Protein AF-A0A0C2C2L3-F1 (afdb_monomer_lite)

Secondary structure (DSSP, 8-state):
--HHHHHHHTTPPPHHHHHHHHHHHHHHHHHHHHHHHHHHHHHHHHSS--HHHHHHHHHHHHHHHSS-GGGS------SEEEETTEEEE-HHHHHHHHHHHHHHHHHHHHHHHHHHHHHHHHHHHHHHHHHHHHHHHHHHHHHH-

pLDDT: mean 80.34, std 12.62, range [41.28, 93.62]

Radius of gyration: 28.89 Å; chains: 1; bounding box: 69×26×78 Å

InterPro domains:
  IPR019428 7TM GPCR, serpentine receptor class r (Str) [PF10326] (22-145)

Foldseek 3Di:
DDPVVVVVVVPDDPVVVVVCVVVVVVVVVVVVVVLVVVLVVLQCVLFWDDPQVQVVCQVVCCVPPVDRCVVDGDGHQDQWDQDPNDIDGSPSSVVSVVSNVVSVVVVVVVVVVVVVVVVVVVVVVVVVVVVVVVVVVVVVVVVVD

Sequence (145 aa):
MDLLDLLYSSSRPSLLDRIRCVWCLPLLIVLYLLVALHYGLTCLYNFGPSEGKDTLFDAEILHDYGVSIRNLPYIAALARNNVSSNLVLQIPDVVGLFNVVAVINVTFVVIIFCGIKTFTAINRMQMRQRMKHIHKQLLNALLLQ

Structure (mmCIF, N/CA/C/O backbone):
data_AF-A0A0C2C2L3-F1
#
_entry.id   AF-A0A0C2C2L3-F1
#
loop_
_atom_site.group_PDB
_atom_site.id
_atom_site.type_symbol
_atom_site.label_atom_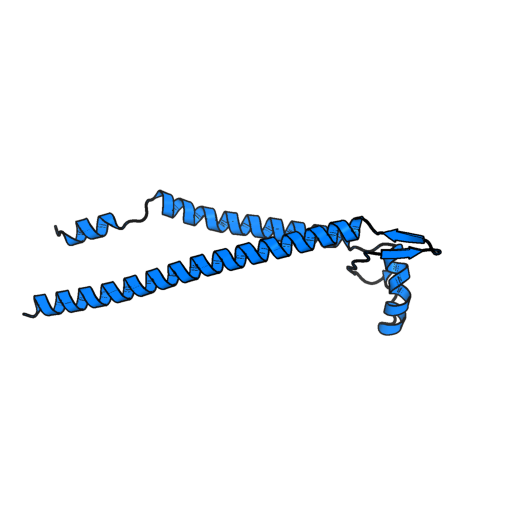id
_atom_site.label_alt_id
_atom_site.label_comp_id
_atom_site.label_asym_id
_atom_site.label_entity_id
_atom_site.label_seq_id
_atom_site.pdbx_PDB_ins_code
_atom_site.Cartn_x
_atom_site.Cartn_y
_atom_site.Cartn_z
_atom_site.occupancy
_atom_site.B_iso_or_equiv
_atom_site.auth_seq_id
_atom_site.auth_comp_id
_atom_site.auth_asym_id
_atom_site.auth_atom_id
_atom_site.pdbx_PDB_model_num
ATOM 1 N N . MET A 1 1 ? -27.754 9.436 49.705 1.00 47.62 1 MET A N 1
ATOM 2 C CA . MET A 1 1 ? -26.413 9.602 49.091 1.00 47.62 1 MET A CA 1
ATOM 3 C C . MET A 1 1 ? -25.876 8.200 48.983 1.00 47.62 1 MET A C 1
ATOM 5 O O . MET A 1 1 ? -25.370 7.652 49.956 1.00 47.62 1 MET A O 1
ATOM 9 N N . ASP A 1 2 ? -26.240 7.561 47.881 1.00 57.41 2 ASP A N 1
ATOM 10 C CA . ASP A 1 2 ? -26.535 6.134 47.898 1.00 57.41 2 ASP A CA 1
ATOM 11 C C . ASP A 1 2 ? -25.293 5.318 47.574 1.00 57.41 2 ASP A C 1
ATOM 13 O O . ASP A 1 2 ? -24.438 5.726 46.791 1.00 57.41 2 ASP A O 1
ATOM 17 N N . LEU A 1 3 ? -25.213 4.123 48.158 1.00 55.69 3 LEU A N 1
ATOM 18 C CA . LEU A 1 3 ? -24.158 3.129 47.931 1.00 55.69 3 LEU A CA 1
ATOM 19 C C . LEU A 1 3 ? -23.903 2.866 46.427 1.00 55.69 3 LEU A C 1
ATOM 21 O O . LEU A 1 3 ? -22.806 2.476 46.025 1.00 55.69 3 LEU A O 1
ATOM 25 N N . LEU A 1 4 ? -24.918 3.129 45.595 1.00 55.56 4 LEU A N 1
ATOM 26 C CA . LEU A 1 4 ? -24.879 3.078 44.138 1.00 55.56 4 LEU A CA 1
ATOM 27 C C . LEU A 1 4 ? -23.935 4.127 43.522 1.00 55.56 4 LEU A C 1
ATOM 29 O O . LEU A 1 4 ? -23.221 3.800 42.579 1.00 55.56 4 LEU A O 1
ATOM 33 N N . ASP A 1 5 ? -23.879 5.347 44.065 1.00 52.91 5 ASP A N 1
ATOM 34 C CA . ASP A 1 5 ? -22.955 6.400 43.617 1.00 52.91 5 ASP A CA 1
ATOM 35 C C . ASP A 1 5 ? -21.506 6.064 43.982 1.00 52.91 5 ASP A C 1
ATOM 37 O O . ASP A 1 5 ? -20.581 6.342 43.215 1.00 52.91 5 ASP A O 1
ATOM 41 N N . LEU A 1 6 ? -21.300 5.393 45.119 1.00 53.56 6 LEU A N 1
ATOM 42 C CA . LEU A 1 6 ? -19.982 4.935 45.563 1.00 53.56 6 LEU A CA 1
ATOM 43 C C . LEU A 1 6 ? -19.461 3.780 44.690 1.00 53.56 6 LEU A C 1
ATOM 45 O O . LEU A 1 6 ? -18.303 3.794 44.266 1.00 53.56 6 LEU A O 1
ATOM 49 N N . LEU A 1 7 ? -20.335 2.835 44.326 1.00 49.72 7 LEU A N 1
ATOM 50 C CA . LEU A 1 7 ? -20.017 1.762 43.376 1.00 49.72 7 LEU A CA 1
ATOM 51 C C . LEU A 1 7 ? -19.885 2.270 41.928 1.00 49.72 7 LEU A C 1
ATOM 53 O O . LEU A 1 7 ? -19.082 1.740 41.158 1.00 49.72 7 LEU A O 1
ATOM 57 N N . TYR A 1 8 ? -20.610 3.328 41.551 1.00 45.97 8 TYR A N 1
ATOM 58 C CA . TYR A 1 8 ? -20.503 3.967 40.236 1.00 45.97 8 TYR A CA 1
ATOM 59 C C . TYR A 1 8 ? -19.217 4.799 40.090 1.00 45.97 8 TYR A C 1
ATOM 61 O O . TYR A 1 8 ? -18.588 4.791 39.027 1.00 45.97 8 TYR A O 1
ATOM 69 N N . SER A 1 9 ? -18.770 5.457 41.165 1.00 41.28 9 SER A N 1
ATOM 70 C CA . SER A 1 9 ? -17.524 6.235 41.201 1.00 41.28 9 SER A CA 1
ATOM 71 C C . SER A 1 9 ? -16.270 5.362 41.023 1.00 41.28 9 SER A C 1
ATOM 73 O O . SER A 1 9 ? -15.319 5.771 40.357 1.00 41.28 9 SER A O 1
ATOM 75 N N . SER A 1 10 ? -16.300 4.114 41.507 1.00 45.19 10 SER A N 1
ATOM 76 C CA . SER A 1 10 ? -15.182 3.157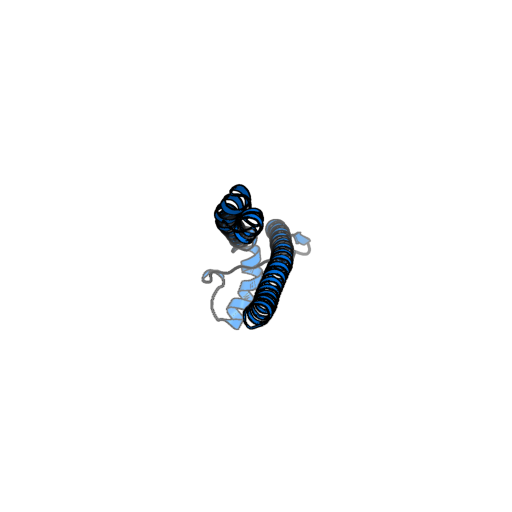 41.417 1.00 45.19 10 SER A CA 1
ATOM 77 C C . SER A 1 10 ? -14.933 2.599 39.999 1.00 45.19 10 SER A C 1
ATOM 79 O O . SER A 1 10 ? -13.905 1.980 39.735 1.00 45.19 10 SER A O 1
ATOM 81 N N . SER A 1 11 ? -15.832 2.856 39.039 1.00 49.97 11 SER A N 1
ATOM 82 C CA . SER A 1 11 ? -15.730 2.369 37.652 1.00 49.97 11 SER A CA 1
ATOM 83 C C . SER A 1 11 ? -15.431 3.484 36.637 1.00 49.97 11 SER A C 1
ATOM 85 O O . SER A 1 11 ? -15.814 3.391 35.465 1.00 49.97 11 SER A O 1
ATOM 87 N N . ARG A 1 12 ? -14.769 4.569 37.064 1.00 52.75 12 ARG A N 1
ATOM 88 C CA . ARG A 1 12 ? -14.220 5.570 36.138 1.00 52.75 12 ARG A CA 1
ATOM 89 C C . ARG A 1 12 ? -12.884 5.053 35.589 1.00 52.75 12 ARG A C 1
ATOM 91 O O . ARG A 1 12 ? -11.998 4.763 36.390 1.00 52.75 12 ARG A O 1
ATOM 98 N N . PRO A 1 13 ? -12.701 4.931 34.258 1.00 55.50 13 PRO A N 1
ATOM 99 C CA . PRO A 1 13 ? -11.369 4.700 33.708 1.00 55.50 13 PRO A CA 1
ATOM 100 C C . PRO A 1 13 ? -10.463 5.829 34.199 1.00 55.50 13 PRO A C 1
ATOM 102 O O . PRO A 1 13 ? -10.905 6.982 34.265 1.00 55.50 13 PRO A O 1
ATOM 105 N N . SER A 1 14 ? -9.231 5.498 34.589 1.00 64.19 14 SER A N 1
ATOM 106 C CA . SER A 1 14 ? -8.306 6.499 35.110 1.00 64.19 14 SER A CA 1
ATOM 107 C C . SER A 1 14 ? -8.175 7.633 34.084 1.00 64.19 14 SER A C 1
ATOM 109 O O . SER A 1 14 ? -8.221 7.403 32.875 1.00 64.19 14 SER A O 1
ATOM 111 N N . LEU A 1 15 ? -8.054 8.883 34.535 1.00 63.66 15 LEU A N 1
ATOM 112 C CA . LEU A 1 15 ? -7.919 10.054 33.650 1.00 63.66 15 LEU A CA 1
ATOM 113 C C . LEU A 1 15 ? -6.773 9.846 32.628 1.00 63.66 15 LEU A C 1
ATOM 115 O O . LEU A 1 15 ? -6.866 10.233 31.464 1.00 63.66 15 LEU A O 1
ATOM 119 N N . LEU A 1 16 ? -5.762 9.090 33.059 1.00 62.84 16 LEU A N 1
ATOM 120 C CA . LEU A 1 16 ? -4.628 8.582 32.297 1.00 62.84 16 LEU A CA 1
ATOM 121 C C . LEU A 1 16 ? -5.032 7.640 31.145 1.00 62.84 16 LEU A C 1
ATOM 123 O O . LEU A 1 16 ? -4.528 7.799 30.038 1.00 62.84 16 LEU A O 1
ATOM 127 N N . ASP A 1 17 ? -5.987 6.724 31.337 1.00 63.25 17 ASP A N 1
ATOM 128 C CA . ASP A 1 17 ? -6.522 5.867 30.264 1.00 63.25 17 ASP A CA 1
ATOM 129 C C . ASP A 1 17 ? -7.268 6.677 29.196 1.00 63.25 17 ASP A C 1
ATOM 131 O O . ASP A 1 17 ? -7.215 6.348 28.009 1.00 63.25 17 ASP A O 1
ATOM 135 N N . ARG A 1 18 ? -7.940 7.760 29.604 1.00 61.38 18 ARG A N 1
ATOM 136 C CA . ARG A 1 18 ? -8.680 8.648 28.697 1.00 61.38 18 ARG A CA 1
ATOM 137 C C . ARG A 1 18 ? -7.732 9.496 27.847 1.00 61.38 18 ARG A C 1
ATOM 139 O O . ARG A 1 18 ? -7.913 9.565 26.635 1.00 61.38 18 ARG A O 1
ATOM 146 N N . ILE A 1 19 ? -6.693 10.067 28.463 1.00 63.28 19 ILE A N 1
ATOM 147 C CA . ILE A 1 19 ? -5.623 10.804 27.768 1.00 63.28 19 ILE A CA 1
ATOM 148 C C . ILE A 1 19 ? -4.856 9.867 26.829 1.00 63.28 19 ILE A C 1
ATOM 150 O O . ILE A 1 19 ? -4.634 10.204 25.667 1.00 63.28 19 ILE A O 1
ATOM 154 N N . ARG A 1 20 ? -4.520 8.657 27.294 1.00 64.94 20 ARG A N 1
ATOM 155 C CA . ARG A 1 20 ? -3.820 7.654 26.485 1.00 64.94 20 ARG A CA 1
ATOM 156 C C . ARG A 1 20 ? -4.639 7.252 25.260 1.00 64.94 20 ARG A C 1
ATOM 158 O O . ARG A 1 20 ? -4.069 7.130 24.189 1.00 64.94 20 ARG A O 1
ATOM 165 N N . CYS A 1 21 ? -5.960 7.111 25.368 1.00 64.31 21 CYS A N 1
ATOM 166 C CA . CYS A 1 21 ? -6.817 6.766 24.228 1.00 64.31 21 CYS A CA 1
ATOM 167 C C . CYS A 1 21 ? -6.911 7.899 23.184 1.00 64.31 21 CYS A C 1
ATOM 169 O O . CYS A 1 21 ? -6.826 7.639 21.986 1.00 64.31 21 CYS A O 1
ATOM 171 N N . VAL A 1 22 ? -7.030 9.155 23.636 1.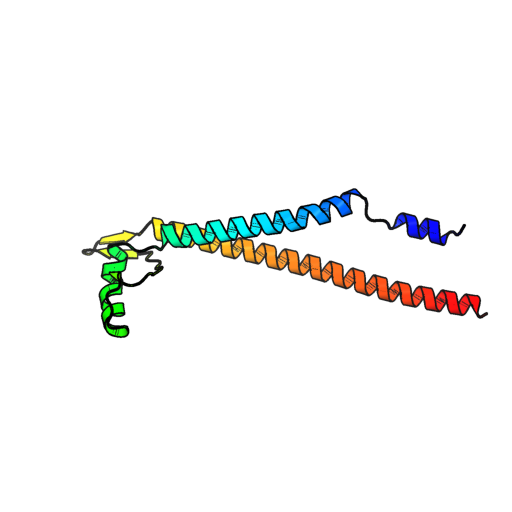00 70.44 22 VAL A N 1
ATOM 172 C CA . VAL A 1 22 ? -7.174 10.334 22.757 1.00 70.44 22 VAL A CA 1
ATOM 173 C C . VAL A 1 22 ? -5.898 10.636 21.970 1.00 70.44 22 VAL A C 1
ATOM 175 O O . VAL A 1 22 ? -5.993 11.043 20.819 1.00 70.44 22 VAL A O 1
ATOM 178 N N . TRP A 1 23 ? -4.718 10.400 22.550 1.00 72.75 23 TRP A N 1
ATOM 179 C CA . TRP A 1 23 ? -3.434 10.647 21.880 1.00 72.75 23 TRP A CA 1
ATOM 180 C C . TRP A 1 23 ? -2.860 9.421 21.158 1.00 72.75 23 TRP A C 1
ATOM 182 O O . TRP A 1 23 ? -2.121 9.571 20.190 1.00 72.75 23 TRP A O 1
ATOM 192 N N . CYS A 1 24 ? -3.215 8.202 21.574 1.00 77.19 24 CYS A N 1
ATOM 193 C CA . CYS A 1 24 ? -2.720 6.981 20.934 1.00 77.19 24 CYS A CA 1
ATOM 194 C C . CYS A 1 24 ? -3.318 6.771 19.537 1.00 77.19 24 CYS A C 1
ATOM 196 O O . CYS A 1 24 ? -2.608 6.337 18.636 1.00 77.19 24 CYS A O 1
ATOM 198 N N . LEU A 1 25 ? -4.591 7.122 19.334 1.00 77.56 25 LEU A N 1
ATOM 199 C CA . LEU A 1 25 ? -5.274 6.962 18.048 1.00 77.56 25 LEU A CA 1
ATOM 200 C C . LEU A 1 25 ? -4.696 7.862 16.932 1.00 77.56 25 LEU A C 1
ATOM 202 O O . LEU A 1 25 ? -4.310 7.317 15.898 1.00 77.56 25 LEU A O 1
ATOM 206 N N . PRO A 1 26 ? -4.542 9.194 17.108 1.00 84.81 26 PRO A N 1
ATOM 207 C CA . PRO A 1 26 ? -3.908 10.039 16.096 1.00 84.81 26 PRO A CA 1
ATOM 208 C C . PRO A 1 26 ? -2.436 9.677 15.873 1.00 84.81 26 PRO A C 1
ATOM 210 O O . PRO A 1 26 ? -1.980 9.706 14.736 1.00 84.81 26 PRO A O 1
ATOM 213 N N . LEU A 1 27 ? -1.703 9.264 16.914 1.00 85.12 27 LEU A N 1
ATOM 214 C CA . LEU A 1 27 ? -0.322 8.797 16.766 1.00 85.12 27 LEU A CA 1
ATOM 215 C C . LEU A 1 27 ? -0.242 7.533 15.899 1.00 85.12 27 LEU A C 1
ATOM 217 O O . LEU A 1 27 ? 0.632 7.434 15.044 1.00 85.12 27 LEU A O 1
ATOM 221 N N . LEU A 1 28 ? -1.179 6.597 16.070 1.00 81.31 28 LEU A N 1
ATOM 222 C CA . LEU A 1 28 ? -1.270 5.387 15.251 1.00 81.31 28 LEU A CA 1
ATOM 223 C C . LEU A 1 28 ? -1.632 5.724 13.796 1.00 81.31 28 LEU A C 1
ATOM 225 O O . LEU A 1 28 ? -1.041 5.159 12.881 1.00 81.31 28 LEU A O 1
ATOM 229 N N . ILE A 1 29 ? -2.533 6.687 13.576 1.00 85.38 29 ILE A N 1
ATOM 230 C CA . ILE A 1 29 ? -2.862 7.190 12.231 1.00 85.38 29 ILE A CA 1
ATOM 231 C C . ILE A 1 29 ? -1.627 7.808 11.567 1.00 85.38 29 ILE A C 1
ATOM 233 O O . ILE A 1 29 ? -1.309 7.458 10.434 1.00 85.38 29 ILE A O 1
ATOM 237 N N . VAL A 1 30 ? -0.903 8.689 12.263 1.00 90.56 30 VAL A N 1
ATOM 238 C CA . VAL A 1 30 ? 0.322 9.312 11.735 1.00 90.56 30 VAL A CA 1
ATOM 239 C C . VAL A 1 30 ? 1.379 8.254 11.429 1.00 90.56 30 VAL A C 1
ATOM 241 O O . VAL A 1 30 ? 1.961 8.273 10.349 1.00 90.56 30 VAL A O 1
ATOM 244 N N . LEU A 1 31 ? 1.586 7.291 12.329 1.00 87.12 31 LEU A N 1
ATOM 245 C CA . LEU A 1 31 ? 2.496 6.171 12.100 1.00 87.12 31 LEU A CA 1
ATOM 246 C C . LEU A 1 31 ? 2.100 5.372 10.851 1.00 87.12 31 LEU A C 1
ATOM 248 O O . LEU A 1 31 ? 2.958 5.049 10.035 1.00 87.12 31 LEU A O 1
ATOM 252 N N . TYR A 1 32 ? 0.808 5.090 10.669 1.00 86.38 32 TYR A N 1
ATOM 253 C CA . TYR A 1 32 ? 0.311 4.381 9.492 1.00 86.38 32 TYR A CA 1
ATOM 254 C C . TYR A 1 32 ? 0.537 5.175 8.198 1.00 86.38 32 TYR A C 1
ATOM 256 O O . TYR A 1 32 ? 0.986 4.605 7.206 1.00 86.38 32 TYR A O 1
ATOM 264 N N . LEU A 1 33 ? 0.309 6.493 8.212 1.00 91.25 33 LEU A N 1
ATOM 265 C CA . LEU A 1 33 ? 0.606 7.367 7.071 1.00 91.25 33 LEU A CA 1
ATOM 266 C C . LEU A 1 33 ? 2.101 7.385 6.734 1.00 91.25 33 LEU A C 1
ATOM 268 O O . LEU A 1 33 ? 2.456 7.342 5.560 1.00 91.25 33 LEU A O 1
ATOM 272 N N . LEU A 1 34 ? 2.980 7.395 7.741 1.00 91.44 34 LEU A N 1
ATOM 273 C CA . LEU A 1 34 ? 4.428 7.309 7.534 1.00 91.44 34 LEU A CA 1
ATOM 274 C C . LEU A 1 34 ? 4.835 5.969 6.912 1.00 91.44 34 LEU A C 1
ATOM 276 O O . LEU A 1 34 ? 5.656 5.949 5.998 1.00 91.44 34 LEU A O 1
ATOM 280 N N . VAL A 1 35 ? 4.238 4.859 7.356 1.00 89.50 35 VAL A N 1
ATOM 281 C CA . VAL A 1 35 ? 4.473 3.530 6.766 1.00 89.50 35 VAL A CA 1
ATOM 282 C C . VAL A 1 35 ? 3.978 3.478 5.319 1.00 89.50 35 VAL A C 1
ATOM 284 O O . VAL A 1 35 ? 4.694 2.981 4.452 1.00 89.50 35 VAL A O 1
ATOM 287 N N . ALA A 1 36 ? 2.795 4.029 5.035 1.00 89.81 36 ALA A N 1
ATOM 288 C CA . ALA A 1 36 ? 2.253 4.102 3.680 1.00 89.81 36 ALA A CA 1
ATOM 289 C C . ALA A 1 36 ? 3.131 4.963 2.757 1.00 89.81 36 ALA A C 1
ATOM 291 O O . ALA A 1 36 ? 3.403 4.579 1.620 1.00 89.81 36 ALA A O 1
ATOM 292 N N . LEU A 1 37 ? 3.632 6.094 3.259 1.00 93.56 37 LEU A N 1
ATOM 293 C CA . LEU A 1 37 ? 4.555 6.962 2.533 1.00 93.56 37 LEU A CA 1
ATOM 294 C C . LEU A 1 37 ? 5.897 6.263 2.275 1.00 93.56 37 LEU A C 1
ATOM 296 O O . LEU A 1 37 ? 6.393 6.290 1.153 1.00 93.56 37 LEU A O 1
ATOM 300 N N . HIS A 1 38 ? 6.451 5.571 3.272 1.00 91.62 38 HIS A N 1
ATOM 301 C CA . HIS A 1 38 ? 7.669 4.773 3.122 1.00 91.62 38 HIS A CA 1
ATOM 302 C C . HIS A 1 38 ? 7.505 3.646 2.091 1.00 91.62 38 HIS A C 1
ATOM 304 O O . HIS A 1 38 ? 8.388 3.426 1.260 1.00 91.62 38 HIS A O 1
ATOM 310 N N . TYR A 1 39 ? 6.360 2.961 2.103 1.00 90.94 39 TYR A N 1
ATOM 311 C CA . TYR A 1 39 ? 6.012 1.964 1.094 1.00 90.94 39 TYR A CA 1
ATOM 312 C C . TYR A 1 39 ? 5.949 2.582 -0.308 1.00 90.94 39 TYR A C 1
ATOM 314 O O . TYR A 1 39 ? 6.591 2.078 -1.227 1.00 90.94 39 TYR A O 1
ATOM 322 N N . GLY A 1 40 ? 5.251 3.711 -0.464 1.00 91.12 40 GLY A N 1
ATOM 323 C CA . GLY A 1 40 ? 5.166 4.425 -1.739 1.00 91.12 40 GLY A CA 1
ATOM 324 C C . GLY A 1 40 ? 6.538 4.840 -2.274 1.00 91.12 40 GLY A C 1
ATOM 325 O O . GLY A 1 40 ? 6.840 4.594 -3.439 1.00 91.12 40 GLY A O 1
ATOM 326 N N . LEU A 1 41 ? 7.402 5.389 -1.414 1.00 91.69 41 LEU A N 1
ATOM 327 C CA . LEU A 1 41 ? 8.775 5.752 -1.782 1.00 91.69 41 LEU A CA 1
ATOM 328 C C . LEU A 1 41 ? 9.601 4.530 -2.189 1.00 91.69 41 LEU A C 1
ATOM 330 O O . LEU A 1 41 ? 10.323 4.593 -3.177 1.00 91.69 41 LEU A O 1
ATOM 334 N N . THR A 1 42 ? 9.462 3.409 -1.478 1.00 90.94 42 THR A 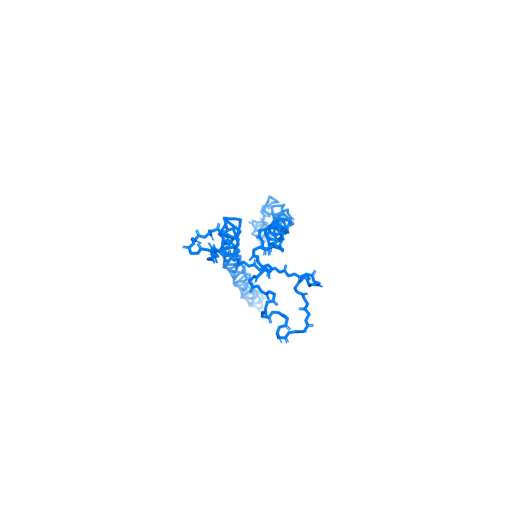N 1
ATOM 335 C CA . THR A 1 42 ? 10.133 2.151 -1.843 1.00 90.94 42 THR A CA 1
ATOM 336 C C . THR A 1 42 ? 9.714 1.703 -3.237 1.00 90.94 42 THR A C 1
ATOM 338 O O . THR A 1 42 ? 10.561 1.358 -4.053 1.00 90.94 42 THR A O 1
ATOM 341 N N . CYS A 1 43 ? 8.418 1.756 -3.548 1.00 89.94 43 CYS A N 1
ATOM 342 C CA . CYS A 1 43 ? 7.939 1.384 -4.872 1.00 89.94 43 CYS A CA 1
ATOM 343 C C . CYS A 1 43 ? 8.467 2.321 -5.965 1.00 89.94 43 CYS A C 1
ATOM 345 O O . CYS A 1 43 ? 8.879 1.850 -7.019 1.00 89.94 43 CYS A O 1
ATOM 347 N N . LEU A 1 44 ? 8.503 3.631 -5.709 1.00 89.19 44 LEU A N 1
ATOM 348 C CA . LEU A 1 44 ? 8.991 4.607 -6.684 1.00 89.19 44 LEU A CA 1
ATOM 349 C C . LEU A 1 44 ? 10.500 4.491 -6.934 1.00 89.19 44 LEU A C 1
ATOM 351 O O . LEU A 1 44 ? 10.927 4.529 -8.085 1.00 89.19 44 LEU A O 1
ATOM 355 N N . TYR A 1 45 ? 11.309 4.342 -5.883 1.00 89.38 45 TYR A N 1
ATOM 356 C CA . TYR A 1 45 ? 12.767 4.316 -6.016 1.00 89.38 45 TYR A CA 1
ATOM 357 C C . TYR A 1 45 ? 13.320 2.949 -6.414 1.00 89.38 45 TYR A C 1
ATOM 359 O O . TYR A 1 45 ? 14.280 2.887 -7.178 1.00 89.38 45 TYR A O 1
ATOM 367 N N . ASN A 1 46 ? 12.745 1.855 -5.913 1.00 89.81 46 ASN A N 1
ATOM 368 C CA . ASN A 1 46 ? 13.282 0.520 -6.167 1.00 89.81 46 ASN A CA 1
ATOM 369 C C . ASN A 1 46 ? 12.694 -0.103 -7.434 1.00 89.81 46 ASN A C 1
ATOM 371 O O . ASN A 1 46 ? 13.404 -0.807 -8.141 1.00 89.81 46 ASN A O 1
ATOM 375 N N . PHE A 1 47 ? 11.421 0.154 -7.738 1.00 90.38 47 PHE A N 1
ATOM 376 C CA . PHE A 1 47 ? 10.721 -0.476 -8.865 1.00 90.38 47 PHE A CA 1
ATOM 377 C C . PHE A 1 47 ? 10.401 0.505 -9.998 1.00 90.38 47 PHE A C 1
ATOM 379 O O . PHE A 1 47 ? 9.631 0.174 -10.899 1.00 90.38 47 PHE A O 1
ATOM 386 N N . GLY A 1 48 ? 10.959 1.715 -9.946 1.00 87.75 48 GLY A N 1
ATOM 387 C CA . GLY A 1 48 ? 10.797 2.706 -11.001 1.00 87.75 48 GLY A CA 1
ATOM 388 C C . GLY A 1 48 ? 11.470 2.303 -12.323 1.00 87.75 48 GLY A C 1
ATOM 389 O O . GLY A 1 48 ? 12.182 1.291 -12.386 1.00 87.75 48 GLY A O 1
ATOM 390 N N . PRO A 1 49 ? 11.266 3.108 -13.382 1.00 87.81 49 PRO A N 1
ATOM 391 C CA . PRO A 1 49 ? 11.815 2.840 -14.705 1.00 87.81 49 PRO A CA 1
ATOM 392 C C . PRO A 1 49 ? 13.341 2.739 -14.698 1.00 87.81 49 PRO A C 1
ATOM 394 O O . PRO A 1 49 ? 14.032 3.546 -14.071 1.00 87.81 49 PRO A O 1
ATOM 397 N N . SER A 1 50 ? 13.881 1.755 -15.412 1.00 86.56 50 SER A N 1
ATOM 398 C CA . SER A 1 50 ? 15.322 1.620 -15.630 1.00 86.56 50 SER A CA 1
ATOM 399 C C . SER A 1 50 ? 15.596 1.000 -16.993 1.00 86.56 50 SER A C 1
ATOM 401 O O . SER A 1 50 ? 14.790 0.215 -17.481 1.00 86.56 50 SER A O 1
ATOM 403 N N . GLU A 1 51 ? 16.757 1.279 -17.590 1.00 84.94 51 GLU A N 1
ATOM 404 C CA . GLU A 1 51 ? 17.090 0.764 -18.931 1.00 84.94 51 GLU A CA 1
ATOM 405 C C . GLU A 1 51 ? 17.003 -0.769 -19.019 1.00 84.94 51 GLU A C 1
ATOM 407 O O . GLU A 1 51 ? 16.541 -1.331 -20.013 1.00 84.94 51 GLU A O 1
ATOM 412 N N . GLY A 1 52 ? 17.405 -1.467 -17.952 1.00 81.88 52 GLY A N 1
ATOM 413 C CA . GLY A 1 52 ? 17.330 -2.926 -17.883 1.00 81.88 52 GLY A CA 1
ATOM 414 C C . GLY A 1 52 ? 15.901 -3.470 -17.801 1.00 81.88 52 GLY A C 1
ATOM 415 O O . GLY A 1 52 ? 15.662 -4.598 -18.216 1.00 81.88 52 GLY A O 1
ATOM 416 N N . LYS A 1 53 ? 14.962 -2.692 -17.254 1.00 86.81 53 LYS A N 1
ATOM 417 C CA . LYS A 1 53 ? 13.535 -3.032 -17.217 1.00 86.81 53 LYS A CA 1
ATOM 418 C C . LYS A 1 53 ? 12.865 -2.658 -18.540 1.00 86.81 53 LYS A C 1
ATOM 420 O O . LYS A 1 53 ? 12.158 -3.486 -19.103 1.00 86.81 53 LYS A O 1
ATOM 425 N N . ASP A 1 54 ? 13.165 -1.471 -19.069 1.00 88.44 54 ASP A N 1
ATOM 426 C CA . ASP A 1 54 ? 12.662 -0.986 -20.357 1.00 88.44 54 ASP A CA 1
ATOM 427 C C . ASP A 1 54 ? 12.955 -2.003 -21.456 1.00 88.44 54 ASP A C 1
ATOM 429 O O . ASP A 1 54 ? 12.047 -2.458 -22.131 1.00 88.44 54 ASP A O 1
ATOM 433 N N . THR A 1 55 ? 14.211 -2.431 -21.587 1.00 86.12 55 THR A N 1
ATOM 434 C CA . THR A 1 55 ? 14.622 -3.407 -22.611 1.00 86.12 55 THR A CA 1
ATOM 435 C C . THR A 1 55 ? 13.920 -4.758 -22.509 1.00 86.12 55 THR A C 1
ATOM 437 O O . THR A 1 55 ? 13.733 -5.411 -23.532 1.00 86.12 55 THR A O 1
ATOM 440 N N . LEU A 1 56 ? 13.528 -5.182 -21.305 1.00 84.00 56 LEU A N 1
ATOM 441 C CA . LEU A 1 56 ? 12.820 -6.443 -21.107 1.00 84.00 56 LEU A CA 1
ATOM 442 C C . LEU A 1 56 ? 11.338 -6.327 -21.475 1.00 84.00 56 LEU A C 1
ATOM 444 O O . LEU A 1 56 ? 10.778 -7.251 -22.053 1.00 84.00 56 LEU A O 1
ATOM 448 N N . PHE A 1 57 ? 10.707 -5.209 -21.123 1.00 87.56 57 PHE A N 1
ATOM 449 C CA . PHE A 1 57 ? 9.267 -5.026 -21.275 1.00 87.56 57 PHE A CA 1
ATOM 450 C C . PHE A 1 57 ? 8.872 -4.287 -22.560 1.00 87.56 57 PHE A C 1
ATOM 452 O O . PHE A 1 57 ? 7.702 -4.319 -22.919 1.00 87.56 57 PHE A O 1
ATOM 459 N N . ASP A 1 58 ? 9.801 -3.636 -23.267 1.00 89.69 58 ASP A N 1
ATOM 460 C CA . ASP A 1 58 ? 9.486 -2.844 -24.466 1.00 89.69 58 ASP A CA 1
ATOM 461 C C . ASP A 1 58 ? 8.849 -3.705 -25.561 1.00 89.69 58 ASP A C 1
ATOM 463 O O . ASP A 1 58 ? 7.863 -3.283 -26.154 1.00 89.69 58 ASP A O 1
ATOM 467 N N . ALA A 1 59 ? 9.336 -4.935 -25.769 1.00 87.44 59 ALA A N 1
ATOM 468 C CA . ALA A 1 59 ? 8.766 -5.853 -26.754 1.00 87.44 59 ALA A CA 1
ATOM 469 C C . ALA A 1 59 ? 7.309 -6.225 -26.426 1.00 87.44 59 ALA A C 1
ATOM 471 O O . ALA A 1 59 ? 6.434 -6.051 -27.273 1.00 87.44 59 ALA A O 1
ATOM 472 N N . GLU A 1 60 ? 7.041 -6.677 -25.198 1.00 88.56 60 GLU A N 1
ATOM 473 C CA . GLU A 1 60 ? 5.694 -7.041 -24.740 1.00 88.56 60 GLU A CA 1
ATOM 474 C C . GLU A 1 60 ? 4.742 -5.836 -24.738 1.00 88.56 60 GLU A C 1
ATOM 476 O O . GLU A 1 60 ? 3.627 -5.919 -25.247 1.00 88.56 60 GLU A O 1
ATOM 481 N N . ILE A 1 61 ? 5.179 -4.687 -24.211 1.00 91.31 61 ILE A N 1
ATOM 482 C CA . ILE A 1 61 ? 4.335 -3.490 -24.112 1.00 91.31 61 ILE A CA 1
ATOM 483 C C . ILE A 1 61 ? 4.026 -2.922 -25.499 1.00 91.31 61 ILE A C 1
ATOM 485 O O . ILE A 1 61 ? 2.887 -2.534 -25.767 1.00 91.31 61 ILE A O 1
ATOM 489 N N . LEU A 1 62 ? 5.003 -2.915 -26.407 1.00 93.62 62 LEU A N 1
ATOM 490 C CA . LEU A 1 62 ? 4.781 -2.484 -27.781 1.00 93.62 62 LEU A CA 1
ATOM 491 C C . LEU A 1 62 ? 3.859 -3.451 -28.530 1.00 93.62 62 LEU A C 1
ATOM 493 O O . LEU A 1 62 ? 3.004 -2.997 -29.287 1.00 93.62 62 LEU A O 1
ATOM 497 N N . HIS A 1 63 ? 4.010 -4.759 -28.315 1.00 92.88 63 HIS A N 1
ATOM 498 C CA . HIS A 1 63 ? 3.174 -5.777 -28.944 1.00 92.88 63 HIS A CA 1
ATOM 499 C C . HIS A 1 63 ? 1.714 -5.700 -28.471 1.00 92.88 63 HIS A C 1
ATOM 501 O O . HIS A 1 63 ? 0.804 -5.664 -29.298 1.00 92.88 63 HIS A O 1
ATOM 507 N N . ASP A 1 64 ? 1.488 -5.625 -27.159 1.00 93.06 64 ASP A N 1
ATOM 508 C CA . ASP A 1 64 ? 0.146 -5.723 -26.577 1.00 93.06 64 ASP A CA 1
ATOM 509 C C . ASP A 1 64 ? -0.601 -4.384 -26.564 1.00 93.06 64 ASP A C 1
ATOM 511 O O . ASP A 1 64 ? -1.827 -4.351 -26.691 1.00 93.06 64 ASP A O 1
ATOM 515 N N . TYR A 1 65 ? 0.123 -3.271 -26.422 1.00 90.56 65 TYR A N 1
ATOM 516 C CA . TYR A 1 65 ? -0.473 -1.943 -26.255 1.00 90.56 65 TYR A CA 1
ATOM 517 C C . TYR A 1 65 ? -0.147 -0.967 -27.391 1.00 90.56 65 TYR A C 1
ATOM 519 O O . TYR A 1 65 ? -0.725 0.120 -27.433 1.00 90.56 65 TYR A O 1
ATOM 527 N N . GLY A 1 66 ? 0.756 -1.311 -28.317 1.00 92.50 66 GLY A N 1
ATOM 528 C CA . GLY A 1 66 ? 1.113 -0.450 -29.452 1.00 92.50 66 GLY A CA 1
ATOM 529 C C . GLY A 1 66 ? 1.824 0.849 -29.056 1.00 92.50 66 GLY A C 1
ATOM 530 O O . GLY A 1 66 ? 1.875 1.793 -29.844 1.00 92.50 66 GLY A O 1
ATOM 531 N N . VAL A 1 67 ? 2.353 0.925 -27.833 1.00 92.44 67 VAL A N 1
ATOM 532 C CA . VAL A 1 67 ? 3.015 2.111 -27.276 1.00 92.44 67 VAL A CA 1
ATOM 533 C C . VAL A 1 67 ? 4.396 1.742 -26.756 1.00 92.44 67 VAL A C 1
ATOM 535 O O . VAL A 1 67 ? 4.593 0.657 -26.223 1.00 92.44 67 VAL A O 1
ATOM 538 N N . SER A 1 68 ? 5.367 2.649 -26.891 1.00 88.81 68 SER A N 1
ATOM 539 C CA . SER A 1 68 ? 6.677 2.442 -26.265 1.00 88.81 68 SER A CA 1
ATOM 540 C C . SER A 1 68 ? 6.568 2.597 -24.754 1.00 88.81 68 SER A C 1
ATOM 542 O O . SER A 1 68 ? 5.945 3.546 -24.263 1.00 88.81 68 SER A O 1
ATOM 544 N N . ILE A 1 69 ? 7.251 1.717 -24.024 1.00 90.69 69 ILE A N 1
ATOM 545 C CA . ILE A 1 69 ? 7.288 1.742 -22.560 1.00 90.69 69 ILE A CA 1
ATOM 546 C C . ILE A 1 69 ? 7.840 3.060 -22.002 1.00 90.69 69 ILE A C 1
ATOM 548 O O . ILE A 1 69 ? 7.425 3.508 -20.937 1.00 90.69 69 ILE A O 1
ATOM 552 N N . ARG A 1 70 ? 8.698 3.751 -22.762 1.00 87.38 70 ARG A N 1
ATOM 553 C CA . ARG A 1 70 ? 9.265 5.058 -22.386 1.00 87.38 70 ARG A CA 1
ATOM 554 C C . ARG A 1 70 ? 8.217 6.163 -22.257 1.00 87.38 70 ARG A C 1
ATOM 556 O O . ARG A 1 70 ? 8.468 7.168 -21.600 1.00 87.38 70 ARG A O 1
ATOM 563 N N . ASN A 1 71 ? 7.058 5.982 -22.887 1.00 88.69 71 ASN A N 1
ATOM 564 C CA . ASN A 1 71 ? 5.946 6.925 -22.824 1.00 88.69 71 ASN A CA 1
ATOM 565 C C . ASN A 1 71 ? 4.938 6.573 -21.720 1.00 88.69 71 ASN A C 1
ATOM 567 O O . ASN A 1 71 ? 3.947 7.287 -21.560 1.00 88.69 71 ASN A O 1
ATOM 571 N N . LEU A 1 72 ? 5.161 5.486 -20.971 1.00 87.62 72 LEU A N 1
ATOM 572 C CA . LEU A 1 72 ? 4.268 5.023 -19.917 1.00 87.62 72 LEU A CA 1
ATOM 573 C C . LEU A 1 72 ? 4.927 5.150 -18.537 1.00 87.62 72 LEU A C 1
ATOM 575 O O . LEU A 1 72 ? 6.038 4.661 -18.333 1.00 87.62 72 LEU A O 1
ATOM 579 N N . PRO A 1 73 ? 4.238 5.734 -17.542 1.00 86.62 73 PRO A N 1
ATOM 580 C CA . PRO A 1 73 ? 4.644 5.565 -16.159 1.00 86.62 73 PRO A CA 1
ATOM 581 C C . PRO A 1 73 ? 4.369 4.116 -15.746 1.00 86.62 73 PRO A C 1
ATOM 583 O O . PRO A 1 73 ? 3.226 3.658 -15.787 1.00 86.62 73 PRO A O 1
ATOM 586 N N . TYR A 1 74 ? 5.407 3.395 -15.331 1.00 87.50 74 TYR A N 1
ATOM 587 C CA . TYR A 1 74 ? 5.274 2.021 -14.864 1.00 87.50 74 TYR A CA 1
ATOM 588 C C . TYR A 1 74 ? 6.096 1.771 -13.599 1.00 87.50 74 TYR A C 1
ATOM 590 O O . TYR A 1 74 ? 7.036 2.498 -13.275 1.00 87.50 74 TYR A O 1
ATOM 598 N N . ILE A 1 75 ? 5.697 0.724 -12.880 1.00 88.25 75 ILE A N 1
ATOM 599 C CA . ILE A 1 75 ? 6.400 0.178 -11.725 1.00 88.25 75 ILE A CA 1
ATOM 600 C C . ILE A 1 75 ? 6.606 -1.305 -12.022 1.00 88.25 75 ILE A C 1
ATOM 602 O O . ILE A 1 75 ? 5.629 -2.024 -12.230 1.00 88.25 75 ILE A O 1
ATOM 606 N N . ALA A 1 76 ? 7.852 -1.765 -12.057 1.00 86.06 76 ALA A N 1
ATOM 607 C CA . ALA A 1 76 ? 8.173 -3.162 -12.315 1.00 86.06 76 ALA A CA 1
ATOM 608 C C . ALA A 1 76 ? 9.267 -3.646 -11.366 1.00 86.06 76 ALA A C 1
ATOM 610 O O . ALA A 1 76 ? 10.271 -2.970 -11.166 1.00 86.06 76 ALA A O 1
ATOM 611 N N . ALA A 1 77 ? 9.080 -4.835 -10.798 1.00 84.88 77 ALA A N 1
ATOM 612 C CA . ALA A 1 77 ? 10.096 -5.502 -9.996 1.00 84.88 77 ALA A CA 1
ATOM 613 C C . ALA A 1 77 ? 10.770 -6.585 -10.843 1.00 84.88 77 ALA A C 1
ATOM 615 O O . ALA A 1 77 ? 10.140 -7.573 -11.218 1.00 84.88 77 ALA A O 1
ATOM 616 N N . LEU A 1 78 ? 12.058 -6.411 -11.123 1.00 84.38 78 LEU A N 1
ATOM 617 C CA . LEU A 1 78 ? 12.871 -7.339 -11.893 1.00 84.38 78 LEU A CA 1
ATOM 618 C C . LEU A 1 78 ? 14.024 -7.853 -11.032 1.00 84.38 78 LEU A C 1
ATOM 620 O O . LEU A 1 78 ? 15.141 -7.350 -11.080 1.00 84.38 78 LEU A O 1
ATOM 624 N N . ALA A 1 79 ? 13.767 -8.899 -10.246 1.00 77.94 79 ALA A N 1
ATOM 625 C CA . ALA A 1 79 ? 14.769 -9.452 -9.334 1.00 77.94 79 ALA A CA 1
ATOM 626 C C . ALA A 1 79 ? 16.002 -10.020 -10.065 1.00 77.94 79 ALA A C 1
ATOM 628 O O . ALA A 1 79 ? 17.116 -9.977 -9.543 1.00 77.94 79 ALA A O 1
ATOM 629 N N . ARG A 1 80 ? 15.808 -10.559 -11.272 1.00 76.56 80 ARG A N 1
ATOM 630 C CA . ARG A 1 80 ? 16.830 -11.269 -12.043 1.00 76.56 80 ARG A CA 1
ATOM 631 C C . ARG A 1 80 ? 16.749 -10.862 -13.509 1.00 76.56 80 ARG A C 1
ATOM 633 O O . ARG A 1 80 ? 15.686 -10.980 -14.106 1.00 76.56 80 ARG A O 1
ATOM 640 N N . ASN A 1 81 ? 17.884 -10.477 -14.086 1.00 75.50 81 ASN A N 1
ATOM 641 C CA . ASN A 1 81 ? 18.035 -10.290 -15.524 1.00 75.50 81 ASN A CA 1
ATOM 642 C C . ASN A 1 81 ? 19.188 -11.159 -16.057 1.00 75.50 81 ASN A C 1
ATOM 644 O O . ASN A 1 81 ? 20.222 -11.298 -15.402 1.00 75.50 81 ASN A O 1
ATOM 648 N N . ASN A 1 82 ? 19.009 -11.747 -17.239 1.00 69.31 82 ASN A N 1
ATOM 649 C CA . ASN A 1 82 ? 20.044 -12.506 -17.938 1.00 69.31 82 ASN A CA 1
ATOM 650 C C . ASN A 1 82 ? 20.622 -11.622 -19.042 1.00 69.31 82 ASN A C 1
ATOM 652 O O . ASN A 1 82 ? 20.096 -11.587 -20.151 1.00 69.31 82 ASN A O 1
ATOM 656 N N . VAL A 1 83 ? 21.708 -10.910 -18.743 1.00 68.06 83 VAL A N 1
ATOM 657 C CA . VAL A 1 83 ? 22.393 -10.069 -19.731 1.00 68.06 83 VAL A CA 1
ATOM 658 C C . VAL A 1 83 ? 23.653 -10.801 -20.185 1.00 68.06 83 VAL A C 1
ATOM 660 O O . VAL A 1 83 ? 24.548 -11.066 -19.384 1.00 68.06 83 VAL A O 1
ATOM 663 N N . SER A 1 84 ? 23.720 -11.159 -21.470 1.00 62.03 84 SER A N 1
ATOM 664 C CA . SER A 1 84 ? 24.893 -11.802 -22.091 1.00 62.03 84 SER A CA 1
ATOM 665 C C . SER A 1 84 ? 25.400 -13.050 -21.349 1.00 62.03 84 SER A C 1
ATOM 667 O O . SER A 1 84 ? 26.577 -13.149 -21.007 1.00 62.03 84 SER A O 1
ATOM 669 N N . SER A 1 85 ? 24.503 -14.008 -21.082 1.00 67.62 85 SER A N 1
ATOM 670 C CA . SER A 1 85 ? 24.779 -15.274 -20.367 1.00 67.62 85 SER A CA 1
ATOM 671 C C . SER A 1 85 ? 25.281 -15.137 -18.922 1.00 67.62 85 SER A C 1
ATOM 673 O O . SER A 1 85 ? 25.585 -16.147 -18.290 1.00 67.62 85 SER A O 1
ATOM 675 N N . ASN A 1 86 ? 25.321 -13.921 -18.370 1.00 64.31 86 ASN A N 1
ATOM 676 C CA . ASN A 1 86 ? 25.629 -13.679 -16.968 1.00 64.31 86 ASN A CA 1
ATOM 677 C C . ASN A 1 86 ? 24.368 -13.270 -16.210 1.00 64.31 86 ASN A C 1
ATOM 679 O O . ASN A 1 86 ? 23.549 -12.473 -16.676 1.00 64.31 86 ASN A O 1
ATOM 683 N N . LEU A 1 87 ? 24.227 -13.836 -15.014 1.00 72.94 87 LEU A N 1
ATOM 684 C CA . LEU A 1 87 ? 23.119 -13.541 -14.128 1.00 72.94 87 LEU A CA 1
ATOM 685 C C . LEU A 1 87 ? 23.370 -12.214 -13.414 1.00 72.94 87 LEU A C 1
ATOM 687 O O . LEU A 1 87 ? 24.247 -12.134 -12.554 1.00 72.94 87 LEU A O 1
ATOM 691 N N . VAL A 1 88 ? 22.579 -11.192 -13.726 1.00 77.81 88 VAL A N 1
ATOM 692 C CA . VAL A 1 88 ? 22.645 -9.901 -13.038 1.00 77.81 88 VAL A CA 1
ATOM 693 C C . VAL A 1 88 ? 21.428 -9.770 -12.129 1.00 77.81 88 VAL A C 1
ATOM 695 O O . VAL A 1 88 ? 20.281 -9.750 -12.578 1.00 77.81 88 VAL A O 1
ATOM 698 N N . LEU A 1 89 ? 21.680 -9.705 -10.823 1.00 78.00 89 LEU A N 1
ATOM 699 C CA . LEU A 1 89 ? 20.662 -9.416 -9.816 1.00 78.00 89 LEU A CA 1
ATOM 700 C C . LEU A 1 89 ? 20.481 -7.900 -9.717 1.00 78.00 89 LEU A C 1
ATOM 702 O O . LEU A 1 89 ? 21.444 -7.186 -9.432 1.00 78.00 89 LEU A O 1
ATOM 706 N N . GLN A 1 90 ? 19.254 -7.401 -9.897 1.00 83.69 90 GLN A N 1
ATOM 707 C CA . GLN A 1 90 ? 18.956 -6.008 -9.556 1.00 83.69 90 GLN A CA 1
ATOM 708 C C . GLN A 1 90 ? 18.754 -5.918 -8.045 1.00 83.69 90 GLN A C 1
ATOM 710 O O . GLN A 1 90 ? 17.659 -6.097 -7.517 1.00 83.69 90 GLN A O 1
ATOM 715 N N . ILE A 1 91 ? 19.853 -5.654 -7.339 1.00 84.25 91 ILE A N 1
ATOM 716 C CA . ILE A 1 91 ? 19.864 -5.491 -5.883 1.00 84.25 91 ILE A CA 1
ATOM 717 C C . ILE A 1 91 ? 18.818 -4.473 -5.388 1.00 84.25 91 ILE A C 1
ATOM 719 O O . ILE A 1 91 ? 18.163 -4.785 -4.392 1.00 84.25 91 ILE A O 1
ATOM 723 N N . PRO A 1 92 ? 18.585 -3.317 -6.053 1.00 85.44 92 PRO A N 1
ATOM 724 C CA . PRO A 1 92 ? 17.542 -2.381 -5.631 1.00 85.44 92 PRO A CA 1
ATOM 725 C C . PRO A 1 92 ? 16.161 -3.038 -5.569 1.00 85.44 92 PRO A C 1
ATOM 727 O O . PRO A 1 92 ? 15.480 -2.936 -4.551 1.00 85.44 92 PRO A O 1
ATOM 730 N N . ASP A 1 93 ? 15.780 -3.786 -6.598 1.00 88.38 93 ASP A N 1
ATOM 731 C CA . ASP A 1 93 ? 14.498 -4.482 -6.673 1.00 88.38 93 ASP A CA 1
ATOM 732 C C . ASP A 1 93 ? 14.391 -5.591 -5.623 1.00 88.38 93 ASP A C 1
ATOM 734 O O . ASP A 1 93 ? 13.349 -5.748 -4.993 1.00 88.38 93 ASP A O 1
ATOM 738 N N . VAL A 1 94 ? 15.470 -6.336 -5.370 1.00 89.44 94 VAL A N 1
ATOM 739 C CA . VAL A 1 94 ? 15.483 -7.390 -4.339 1.00 89.44 94 VAL A CA 1
ATOM 740 C C . VAL A 1 94 ? 15.314 -6.797 -2.937 1.00 89.44 94 VAL A C 1
ATOM 742 O O . VAL A 1 94 ? 14.511 -7.292 -2.145 1.00 89.44 94 VAL A O 1
ATOM 745 N N . VAL A 1 95 ? 16.030 -5.711 -2.631 1.00 90.38 95 VAL A N 1
ATOM 746 C CA . VAL A 1 95 ? 15.899 -4.994 -1.353 1.00 90.38 95 VAL A CA 1
ATOM 747 C C . VAL A 1 95 ? 14.506 -4.379 -1.221 1.00 90.38 95 VAL A C 1
ATOM 749 O O . VAL A 1 95 ? 13.885 -4.480 -0.163 1.00 90.38 95 VAL A O 1
ATOM 752 N N . GLY A 1 96 ? 13.987 -3.797 -2.304 1.00 90.81 96 GLY A N 1
ATOM 753 C CA . GLY A 1 96 ? 12.636 -3.245 -2.357 1.00 90.81 96 GLY A CA 1
ATOM 754 C C . GLY A 1 96 ? 11.587 -4.317 -2.087 1.00 90.81 96 GLY A C 1
ATOM 755 O O . GLY A 1 96 ? 10.692 -4.113 -1.270 1.00 90.81 96 GLY A O 1
ATOM 756 N N . LEU A 1 97 ? 11.733 -5.493 -2.701 1.00 91.50 97 LEU A N 1
ATOM 757 C CA . LEU A 1 97 ? 10.826 -6.623 -2.517 1.00 91.50 97 LEU A CA 1
ATOM 758 C C . LEU A 1 97 ? 10.837 -7.113 -1.067 1.00 91.50 97 LEU A C 1
ATOM 760 O O . LEU A 1 97 ? 9.775 -7.312 -0.479 1.00 91.50 97 LEU A O 1
ATOM 764 N N . PHE A 1 98 ? 12.020 -7.247 -0.464 1.00 92.38 98 PHE A N 1
ATOM 765 C CA . PHE A 1 98 ? 12.136 -7.616 0.946 1.00 92.38 98 PHE A CA 1
ATOM 766 C C . PHE A 1 98 ? 11.456 -6.588 1.861 1.00 92.38 98 PHE A C 1
ATOM 768 O O . PHE A 1 98 ? 10.711 -6.959 2.770 1.00 92.38 98 PHE A O 1
ATOM 775 N N . ASN A 1 99 ? 11.651 -5.296 1.587 1.00 91.81 99 ASN A N 1
ATOM 776 C CA . ASN A 1 99 ? 11.030 -4.217 2.348 1.00 91.81 99 ASN A CA 1
ATOM 777 C C . ASN A 1 99 ? 9.494 -4.238 2.229 1.00 91.81 99 ASN A C 1
ATOM 779 O O . ASN A 1 99 ? 8.791 -4.149 3.234 1.00 91.81 99 ASN A O 1
ATOM 783 N N . VAL A 1 100 ? 8.957 -4.443 1.023 1.00 91.69 100 VAL A N 1
ATOM 784 C CA . VAL A 1 100 ? 7.511 -4.597 0.794 1.00 91.69 100 VAL A CA 1
ATOM 785 C C . VAL A 1 100 ? 6.947 -5.785 1.570 1.00 91.69 100 VAL A C 1
ATOM 787 O O . VAL A 1 100 ? 5.937 -5.647 2.262 1.00 91.69 100 VAL A O 1
ATOM 790 N N . VAL A 1 101 ? 7.616 -6.938 1.514 1.00 93.19 101 VAL A N 1
ATOM 791 C CA . VAL A 1 101 ? 7.204 -8.129 2.268 1.00 93.19 101 VAL A CA 1
ATOM 792 C C . VAL A 1 101 ? 7.190 -7.838 3.769 1.00 93.19 101 VAL A C 1
ATOM 794 O O . VAL A 1 101 ? 6.227 -8.196 4.449 1.00 93.19 101 VAL A O 1
ATOM 797 N N . ALA A 1 102 ? 8.202 -7.147 4.295 1.00 91.06 102 ALA A N 1
ATOM 798 C CA . ALA A 1 102 ? 8.248 -6.764 5.702 1.00 91.06 102 ALA A CA 1
ATOM 799 C C . ALA A 1 102 ? 7.071 -5.848 6.089 1.00 91.06 102 ALA A C 1
ATOM 801 O O . ALA A 1 102 ? 6.381 -6.122 7.074 1.00 91.06 102 ALA A O 1
ATOM 802 N N . VAL A 1 103 ? 6.782 -4.817 5.288 1.00 91.50 103 VAL A N 1
ATOM 803 C CA . VAL A 1 103 ? 5.656 -3.892 5.518 1.00 91.50 103 VAL A CA 1
ATOM 804 C C . VAL A 1 103 ? 4.314 -4.628 5.517 1.00 91.50 103 VAL A C 1
ATOM 806 O O . VAL A 1 103 ? 3.480 -4.387 6.395 1.00 91.50 103 VAL A O 1
ATOM 809 N N . ILE A 1 104 ? 4.106 -5.554 4.578 1.00 91.44 104 ILE A N 1
ATOM 810 C CA . ILE A 1 104 ? 2.878 -6.355 4.497 1.00 91.44 104 ILE A CA 1
ATOM 811 C C . ILE A 1 104 ? 2.720 -7.215 5.755 1.00 91.44 104 ILE A C 1
ATOM 813 O O . ILE A 1 104 ? 1.666 -7.182 6.390 1.00 91.44 104 ILE A O 1
ATOM 817 N N . ASN A 1 105 ? 3.770 -7.932 6.164 1.00 92.12 105 ASN A N 1
ATOM 818 C CA . ASN A 1 105 ? 3.731 -8.784 7.354 1.00 92.12 105 ASN A CA 1
ATOM 819 C C . ASN A 1 105 ? 3.426 -7.988 8.629 1.00 92.12 105 ASN A C 1
ATOM 821 O O . ASN A 1 105 ? 2.546 -8.369 9.401 1.00 92.12 105 ASN A O 1
ATOM 825 N N . VAL A 1 106 ? 4.099 -6.851 8.830 1.00 88.00 106 VAL A N 1
ATOM 826 C CA . VAL A 1 106 ? 3.839 -5.968 9.978 1.00 88.00 106 VAL A CA 1
ATOM 827 C C . VAL A 1 106 ? 2.390 -5.483 9.965 1.00 88.00 106 VAL A C 1
ATOM 829 O O . VAL A 1 106 ? 1.713 -5.523 10.994 1.00 88.00 106 VAL A O 1
ATOM 832 N N . THR A 1 107 ? 1.882 -5.088 8.797 1.00 89.12 107 THR A N 1
ATOM 833 C CA . THR A 1 107 ? 0.498 -4.624 8.640 1.00 89.12 107 THR A CA 1
ATOM 834 C C . THR A 1 107 ? -0.506 -5.720 9.002 1.00 89.12 107 THR A C 1
ATOM 836 O O . THR A 1 107 ? -1.442 -5.462 9.760 1.00 89.12 107 THR A O 1
ATOM 839 N N . PHE A 1 108 ? -0.287 -6.959 8.552 1.00 91.19 108 PHE A N 1
ATOM 840 C CA . PHE A 1 108 ? -1.129 -8.102 8.920 1.00 91.19 108 PHE A CA 1
ATOM 841 C C . PHE A 1 108 ? -1.154 -8.349 10.431 1.00 91.19 108 PHE A C 1
ATOM 843 O O . PHE A 1 108 ? -2.230 -8.520 11.008 1.00 91.19 108 PHE A O 1
ATOM 850 N N . VAL A 1 109 ? 0.006 -8.312 11.094 1.00 89.56 109 VAL A N 1
ATOM 851 C CA . VAL A 1 109 ? 0.097 -8.482 12.553 1.00 89.56 109 VAL A CA 1
ATOM 852 C C . VAL A 1 109 ? -0.686 -7.388 13.286 1.00 89.56 109 VAL A C 1
ATOM 854 O O . VAL A 1 109 ? -1.453 -7.687 14.204 1.00 89.56 109 VAL A O 1
ATOM 857 N N . VAL A 1 110 ? -0.546 -6.127 12.862 1.00 86.19 110 VAL A N 1
ATOM 858 C CA . VAL A 1 110 ? -1.264 -4.988 13.458 1.00 86.19 110 VAL A CA 1
ATOM 859 C C . VAL A 1 110 ? -2.776 -5.117 13.263 1.00 86.19 110 VAL A C 1
ATOM 861 O O . VAL A 1 110 ? -3.527 -4.897 14.216 1.00 86.19 110 VAL A O 1
ATOM 864 N N . ILE A 1 111 ? -3.234 -5.513 12.071 1.00 88.38 111 ILE A N 1
ATOM 865 C CA . ILE A 1 111 ? -4.660 -5.721 11.780 1.00 88.38 111 ILE A CA 1
ATOM 866 C C . ILE A 1 111 ? -5.239 -6.809 12.687 1.00 88.38 111 ILE A C 1
ATOM 868 O O . ILE A 1 111 ? -6.265 -6.580 13.328 1.00 88.38 111 ILE A O 1
ATOM 872 N N . ILE A 1 112 ? -4.573 -7.963 12.796 1.00 91.00 112 ILE A N 1
ATOM 873 C CA . ILE A 1 112 ? -5.032 -9.071 13.648 1.00 91.00 112 ILE A CA 1
ATOM 874 C C . ILE A 1 112 ? -5.087 -8.627 15.114 1.00 91.00 112 ILE A C 1
ATOM 876 O O . ILE A 1 112 ? -6.098 -8.831 15.790 1.00 91.00 112 ILE A O 1
ATOM 880 N N . PHE A 1 113 ? -4.039 -7.963 15.606 1.00 85.94 113 PHE A N 1
ATOM 881 C CA . PHE A 1 113 ? -3.996 -7.457 16.977 1.00 85.94 113 PHE A CA 1
ATOM 882 C C . PHE A 1 113 ? -5.126 -6.456 17.263 1.00 85.94 113 PHE A C 1
ATOM 884 O O . PHE A 1 113 ? -5.830 -6.577 18.272 1.00 85.94 113 PHE A O 1
ATOM 891 N N . CYS A 1 114 ? -5.331 -5.488 16.366 1.00 85.19 114 CYS A N 1
ATOM 892 C CA . CYS A 1 114 ? -6.404 -4.502 16.468 1.00 85.19 114 CYS A CA 1
ATOM 893 C C . CYS A 1 114 ? -7.785 -5.173 16.432 1.00 85.19 114 CYS A C 1
ATOM 895 O O . CYS A 1 114 ? -8.650 -4.854 17.253 1.00 85.19 114 CYS A O 1
ATOM 897 N N . GLY A 1 115 ? -7.973 -6.156 15.547 1.00 86.62 115 GLY A N 1
ATOM 898 C CA . GLY A 1 115 ? -9.197 -6.944 15.431 1.00 86.62 115 GLY A CA 1
ATOM 899 C C . GLY A 1 115 ? -9.539 -7.679 16.727 1.00 86.62 115 GLY A C 1
ATOM 900 O O . GLY A 1 115 ? -10.646 -7.527 17.244 1.00 86.62 115 GLY A O 1
ATOM 901 N N . ILE A 1 116 ? -8.575 -8.389 17.323 1.00 87.56 116 ILE A N 1
ATOM 902 C CA . ILE A 1 116 ? -8.765 -9.112 18.595 1.00 87.56 116 ILE A CA 1
ATOM 903 C C . ILE A 1 116 ? -9.124 -8.145 19.731 1.00 87.56 116 ILE A C 1
ATOM 905 O O . ILE A 1 116 ? -10.048 -8.404 20.512 1.00 87.56 116 ILE A O 1
ATOM 909 N N . LYS A 1 117 ? -8.412 -7.016 19.840 1.00 81.31 117 LYS A N 1
ATOM 910 C CA . LYS A 1 117 ? -8.672 -6.000 20.873 1.00 81.31 117 LYS A CA 1
ATOM 911 C C . LYS A 1 117 ? -10.059 -5.384 20.722 1.00 81.31 117 LYS A C 1
ATOM 913 O O . LYS A 1 117 ? -10.780 -5.270 21.714 1.00 81.31 117 LYS A O 1
ATOM 918 N N . THR A 1 118 ? -10.436 -5.041 19.495 1.00 84.25 118 THR A N 1
ATOM 919 C CA . THR A 1 118 ? -11.740 -4.457 19.170 1.00 84.25 118 THR A CA 1
ATOM 920 C C . THR A 1 118 ? -12.862 -5.445 19.461 1.00 84.25 118 THR A C 1
ATOM 922 O O . THR A 1 118 ? -13.796 -5.108 20.185 1.00 84.25 118 THR A O 1
ATOM 925 N N . PHE A 1 119 ? -12.732 -6.694 19.012 1.00 86.25 119 PHE A N 1
ATOM 926 C CA . PHE A 1 119 ? -13.702 -7.752 19.292 1.00 86.25 119 PHE A CA 1
ATOM 927 C C . PHE A 1 119 ? -13.886 -7.977 20.799 1.00 86.25 119 PHE A C 1
ATOM 929 O O . PHE A 1 119 ? -15.008 -8.011 21.306 1.00 86.25 119 PHE A O 1
ATOM 936 N N . THR A 1 120 ? -12.781 -8.043 21.546 1.00 81.44 120 THR A N 1
ATOM 937 C CA . THR A 1 120 ? -12.817 -8.201 23.007 1.00 81.44 120 THR A CA 1
ATOM 938 C C . THR A 1 120 ? -13.503 -7.015 23.688 1.00 81.44 120 THR A C 1
ATOM 940 O O . THR A 1 120 ? -14.289 -7.204 24.618 1.00 81.44 120 THR A O 1
ATOM 943 N N . ALA A 1 121 ? -13.227 -5.787 23.240 1.00 78.69 121 ALA A N 1
ATOM 944 C CA . ALA A 1 121 ? -13.849 -4.583 23.781 1.00 78.69 121 ALA A CA 1
ATOM 945 C C . ALA A 1 121 ? -15.359 -4.555 23.509 1.00 78.69 121 ALA A C 1
ATOM 947 O O . ALA A 1 121 ? -16.133 -4.311 24.435 1.00 78.69 121 ALA A O 1
ATOM 948 N N . ILE A 1 122 ? -15.780 -4.876 22.282 1.00 80.75 122 ILE A N 1
ATOM 949 C CA . ILE A 1 122 ? -17.194 -4.947 21.895 1.00 80.75 122 ILE A CA 1
ATOM 950 C C . ILE A 1 122 ? -17.922 -6.000 22.733 1.00 80.75 122 ILE A C 1
ATOM 952 O O . ILE A 1 122 ? -18.948 -5.693 23.340 1.00 80.75 122 ILE A O 1
ATOM 956 N N . ASN A 1 123 ? -17.361 -7.206 22.862 1.00 86.00 123 ASN A N 1
ATOM 957 C CA . ASN A 1 123 ? -17.974 -8.272 23.654 1.00 86.00 123 ASN A CA 1
ATOM 958 C C . ASN A 1 123 ? -18.118 -7.873 25.138 1.00 86.00 123 ASN A C 1
ATOM 960 O O . ASN A 1 123 ? -19.164 -8.079 25.755 1.00 86.00 123 ASN A O 1
ATOM 964 N N . ARG A 1 124 ? -17.104 -7.207 25.714 1.00 79.31 124 ARG A N 1
ATOM 965 C CA . ARG A 1 124 ? -17.186 -6.654 27.080 1.00 79.31 124 ARG A CA 1
ATOM 966 C C . ARG A 1 124 ? -18.278 -5.591 27.211 1.00 79.31 124 ARG A C 1
ATOM 968 O O . ARG A 1 124 ? -19.003 -5.591 28.206 1.00 79.31 124 ARG A O 1
ATOM 975 N N . MET A 1 125 ? -18.409 -4.692 26.235 1.00 77.94 125 MET A N 1
ATOM 976 C CA . MET A 1 125 ? -19.463 -3.673 26.236 1.00 77.94 125 MET A CA 1
ATOM 977 C C . MET A 1 125 ? -20.853 -4.311 26.154 1.00 77.94 125 MET A C 1
ATOM 979 O O . MET A 1 125 ? -21.725 -3.949 26.943 1.00 77.94 125 MET A O 1
ATOM 983 N N . GLN A 1 126 ? -21.040 -5.300 25.278 1.00 81.94 126 GLN A N 1
ATOM 984 C CA . GLN A 1 126 ? -22.297 -6.035 25.133 1.00 81.94 126 GLN A CA 1
ATOM 985 C C . GLN A 1 126 ? -22.690 -6.755 26.433 1.00 81.94 126 GLN A C 1
ATOM 987 O O . GLN A 1 126 ? -23.826 -6.623 26.893 1.00 81.94 126 GLN A O 1
ATOM 992 N N . MET A 1 127 ? -21.746 -7.438 27.090 1.00 77.81 127 MET A N 1
ATOM 993 C CA . MET A 1 127 ? -21.993 -8.078 28.389 1.00 77.81 127 MET A CA 1
ATOM 994 C C . MET A 1 127 ? -22.340 -7.062 29.484 1.00 77.81 127 MET A C 1
ATOM 996 O O . MET A 1 127 ? -23.252 -7.298 30.277 1.00 77.81 127 MET A O 1
ATOM 1000 N N . ARG A 1 128 ? -21.680 -5.896 29.506 1.00 74.56 128 ARG A N 1
ATOM 1001 C CA . ARG A 1 128 ? -21.991 -4.822 30.463 1.00 74.56 128 ARG A CA 1
ATOM 1002 C C . ARG A 1 128 ? -23.405 -4.271 30.263 1.00 74.56 128 ARG A C 1
ATOM 1004 O O . ARG A 1 128 ? -24.092 -4.019 31.250 1.00 74.56 128 ARG A O 1
ATOM 1011 N N . GLN A 1 129 ? -23.850 -4.105 29.016 1.00 77.88 129 GLN A N 1
ATOM 1012 C CA . GLN A 1 129 ? -25.222 -3.685 28.706 1.00 77.88 129 GLN A CA 1
ATOM 1013 C C . GLN A 1 129 ? -26.243 -4.737 29.158 1.00 77.88 129 GLN A C 1
ATOM 1015 O O . GLN A 1 129 ? -27.215 -4.401 29.835 1.00 77.88 129 GLN A O 1
ATOM 1020 N N . ARG A 1 130 ? -25.977 -6.022 28.883 1.00 73.81 130 ARG A N 1
ATOM 1021 C CA . ARG A 1 130 ? -26.833 -7.134 29.323 1.00 73.81 130 ARG A CA 1
ATOM 1022 C C . ARG A 1 130 ? -26.960 -7.199 30.849 1.00 73.81 130 ARG A C 1
ATOM 1024 O O . ARG A 1 130 ? -28.068 -7.284 31.367 1.00 73.81 130 ARG A O 1
ATOM 1031 N N . MET A 1 131 ? -25.847 -7.083 31.576 1.00 70.94 131 MET A N 1
ATOM 1032 C CA . MET A 1 131 ? -25.838 -7.077 33.046 1.00 70.94 131 MET A CA 1
ATOM 1033 C C . MET A 1 131 ? -26.575 -5.870 33.638 1.00 70.94 131 MET A C 1
ATOM 1035 O O . MET A 1 131 ? -27.248 -6.011 34.657 1.00 70.94 131 MET A O 1
ATOM 1039 N N . LYS A 1 132 ? -26.486 -4.684 33.019 1.00 71.88 132 LYS A N 1
ATOM 1040 C CA . LYS A 1 132 ? -27.264 -3.509 33.453 1.00 71.88 132 LYS A CA 1
ATOM 1041 C C . LYS A 1 132 ? -28.768 -3.738 33.319 1.00 71.88 132 LYS A C 1
ATOM 1043 O O . LYS A 1 132 ? -29.514 -3.357 34.216 1.00 71.88 132 LYS A O 1
ATOM 1048 N N . HIS A 1 133 ? -29.201 -4.369 32.228 1.00 77.12 133 HIS A N 1
ATOM 1049 C CA . HIS A 1 133 ? -30.610 -4.693 32.018 1.00 77.12 133 HIS A CA 1
ATOM 1050 C C . HIS A 1 133 ? -31.138 -5.636 33.108 1.00 77.12 133 HIS A C 1
ATOM 1052 O O . HIS A 1 133 ? -32.178 -5.361 33.702 1.00 77.12 133 HIS A O 1
ATOM 1058 N N . ILE A 1 134 ? -30.380 -6.692 33.426 1.00 77.50 134 ILE A N 1
ATOM 1059 C CA . ILE A 1 134 ? -30.747 -7.669 34.463 1.00 77.50 134 ILE A CA 1
ATOM 1060 C C . ILE A 1 134 ? -30.841 -7.004 35.844 1.00 77.50 134 ILE A C 1
ATOM 1062 O O . ILE A 1 134 ? -31.850 -7.162 36.524 1.00 77.50 134 ILE A O 1
ATOM 1066 N N . HIS A 1 135 ? -29.847 -6.202 36.245 1.00 71.88 135 HIS A N 1
ATOM 1067 C CA . HIS A 1 135 ? -29.901 -5.487 37.528 1.00 71.88 135 HIS A CA 1
ATOM 1068 C C . HIS A 1 135 ? -31.083 -4.513 37.611 1.00 71.88 135 HIS A C 1
ATOM 1070 O O . HIS A 1 135 ? -31.689 -4.385 38.671 1.00 71.88 135 HIS A O 1
ATOM 1076 N N . LYS A 1 136 ? -31.443 -3.849 36.503 1.00 79.62 136 LYS A N 1
ATOM 1077 C CA . LYS A 1 136 ? -32.607 -2.954 36.459 1.00 79.62 136 LYS A CA 1
ATOM 1078 C C . LYS A 1 136 ? -33.917 -3.723 36.640 1.00 79.62 136 LYS A C 1
ATOM 1080 O O . LYS A 1 136 ? -34.788 -3.254 37.362 1.00 79.62 136 LYS A O 1
ATOM 1085 N N . GLN A 1 137 ? -34.049 -4.892 36.012 1.00 83.00 137 GLN A N 1
ATOM 1086 C CA . GLN A 1 137 ? -35.219 -5.758 36.189 1.00 83.00 137 GLN A CA 1
ATOM 1087 C C . GLN A 1 137 ? -35.334 -6.262 37.630 1.00 83.00 137 GLN A C 1
ATOM 1089 O O . GLN A 1 137 ? -36.422 -6.212 38.195 1.00 83.00 137 GLN A O 1
ATOM 1094 N N . LEU A 1 138 ? -34.215 -6.673 38.234 1.00 84.12 138 LEU A N 1
ATOM 1095 C CA . LEU A 1 138 ? -34.170 -7.117 39.627 1.00 84.12 138 LEU A CA 1
ATOM 1096 C C . LEU A 1 138 ? -34.570 -5.991 40.595 1.00 84.12 138 LEU A C 1
ATOM 1098 O O . LEU A 1 138 ? -35.416 -6.199 41.456 1.00 84.12 138 LEU A O 1
ATOM 1102 N N . LEU A 1 139 ? -34.005 -4.790 40.421 1.00 84.56 139 LEU A N 1
ATOM 1103 C CA . LEU A 1 139 ? -34.338 -3.618 41.237 1.00 84.56 139 LEU A CA 1
ATOM 1104 C C . LEU A 1 139 ? -35.819 -3.242 41.101 1.00 84.56 139 LEU A C 1
ATOM 1106 O O . LEU A 1 139 ? -36.471 -2.950 42.095 1.00 84.56 139 LEU A O 1
ATOM 1110 N N . ASN A 1 140 ? -36.355 -3.266 39.877 1.00 85.62 140 ASN A N 1
ATOM 1111 C CA . ASN A 1 140 ? -37.757 -2.942 39.638 1.00 85.62 140 ASN A CA 1
ATOM 1112 C C . ASN A 1 140 ? -38.695 -3.973 40.276 1.00 85.62 140 ASN A C 1
ATOM 1114 O O . ASN A 1 140 ? -39.721 -3.587 40.812 1.00 85.62 140 ASN A O 1
ATOM 1118 N N . ALA A 1 141 ? -38.336 -5.261 40.259 1.00 85.88 141 ALA A N 1
ATOM 1119 C CA . ALA A 1 141 ? -39.099 -6.306 40.942 1.00 85.88 141 ALA A CA 1
ATOM 1120 C C . ALA A 1 141 ? -39.083 -6.136 42.472 1.00 85.88 141 ALA A C 1
ATOM 1122 O O . ALA A 1 141 ? -40.118 -6.293 43.105 1.00 85.88 141 ALA A O 1
ATOM 1123 N N . LEU A 1 142 ? -37.936 -5.755 43.045 1.00 84.31 142 LEU A N 1
ATOM 1124 C CA . LEU A 1 142 ? -37.773 -5.480 44.479 1.00 84.31 142 LEU A CA 1
ATOM 1125 C C . LEU A 1 142 ? -38.498 -4.215 44.961 1.00 84.31 142 LEU A C 1
ATOM 1127 O O . LEU A 1 142 ? -38.851 -4.151 46.129 1.00 84.31 142 LEU A O 1
ATOM 1131 N N . LEU A 1 143 ? -38.678 -3.210 44.097 1.00 85.00 143 LEU A N 1
ATOM 1132 C CA . LEU A 1 143 ? -39.394 -1.966 44.423 1.00 85.00 143 LEU A CA 1
ATOM 1133 C C . LEU A 1 143 ? -40.912 -2.049 44.203 1.00 85.00 143 LEU A C 1
ATOM 1135 O O . LEU A 1 143 ? -41.640 -1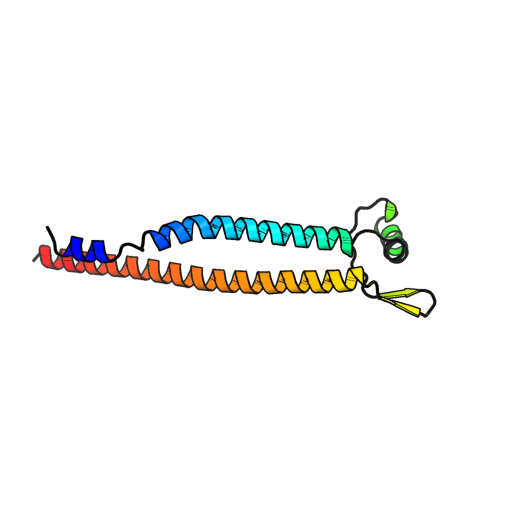.220 44.738 1.00 85.00 143 LEU A O 1
ATOM 1139 N N . LEU A 1 144 ? -41.374 -2.976 43.356 1.00 75.62 144 LEU A N 1
ATOM 1140 C CA . LEU A 1 144 ? -42.802 -3.215 43.101 1.00 75.62 144 LEU A CA 1
ATOM 1141 C C . LEU A 1 144 ? -43.437 -4.205 44.089 1.00 75.62 144 LEU A C 1
ATOM 1143 O O . LEU A 1 144 ? -44.662 -4.325 44.092 1.00 75.62 144 LEU A O 1
ATOM 1147 N N . GLN A 1 145 ? -42.624 -4.915 44.877 1.00 47.47 145 GLN A N 1
ATOM 1148 C CA . GLN A 1 145 ? -43.066 -5.648 46.068 1.0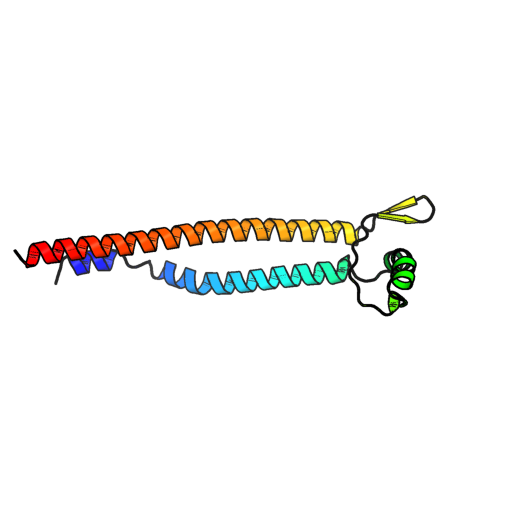0 47.47 145 GLN A CA 1
ATOM 1149 C C . GLN A 1 145 ? -43.141 -4.715 47.273 1.00 47.47 145 GLN A C 1
ATOM 1151 O O . GLN A 1 145 ? -44.067 -4.928 48.085 1.00 47.47 145 GLN A O 1
#

Organism: NCBI:txid51022